Protein AF-A0A5M9N0Z3-F1 (afdb_monomer_lite)

Sequence (156 aa):
APLALTSLPDFANNKLRAELTLRTKELSKLGLNVGTGWFNIDMWELYSEYLGRVEMSEQKERDNLVLELPSHLRSTYLLWKEGHSPKTILPKRTFYRHRKDLLAFSIDISVPNPKDKMNDNVIPLRRVIEMRPCGIPEWAFGTDLLFEPRKLSSQK

Radius of gyration: 23.38 Å; chains: 1; bounding box: 51×48×68 Å

Foldseek 3Di:
DVVVPDCVVVVCVPDDDDDDDDDPVRCVVQVVNDVVSVVPDDPVVVSVVVVVPDDDLPPDDDPPVLVVDDPLLSVVVVCQVVQHQSCVVDDPVSLVVSQVVCVVVSDHSNDRDPPPPDDPPDDPPPDDPDPDPDDDDPVCPPDPNDDDDPPPPPDD

Organism: NCBI:txid296199

Structure (mmCIF, N/CA/C/O backbone):
data_AF-A0A5M9N0Z3-F1
#
_entry.id   AF-A0A5M9N0Z3-F1
#
loop_
_atom_site.group_PDB
_atom_site.id
_atom_site.type_symbol
_atom_site.label_atom_id
_atom_site.label_alt_id
_atom_site.label_comp_id
_atom_site.label_asym_id
_atom_site.label_entity_id
_atom_site.label_seq_id
_atom_site.pdbx_PDB_ins_code
_atom_site.Cartn_x
_atom_site.Cartn_y
_atom_site.Cartn_z
_atom_site.occupancy
_atom_site.B_iso_or_equiv
_atom_site.auth_seq_id
_atom_site.auth_comp_id
_atom_site.auth_asym_id
_atom_site.auth_atom_id
_atom_site.pdbx_PDB_model_num
ATOM 1 N N . ALA A 1 1 ? 24.417 9.107 1.742 1.00 50.06 1 ALA A N 1
ATOM 2 C CA . ALA A 1 1 ? 24.204 8.172 0.616 1.00 50.06 1 ALA A CA 1
ATOM 3 C C . ALA A 1 1 ? 24.101 8.991 -0.668 1.00 50.06 1 ALA A C 1
ATOM 5 O O . ALA A 1 1 ? 23.432 10.018 -0.618 1.00 50.06 1 ALA A O 1
ATOM 6 N N . PRO A 1 2 ? 24.747 8.592 -1.777 1.00 60.28 2 PRO A N 1
ATOM 7 C CA . PRO A 1 2 ? 24.861 9.404 -3.001 1.00 60.28 2 PRO A CA 1
ATOM 8 C C . PRO A 1 2 ? 23.509 9.831 -3.606 1.00 60.28 2 PRO A C 1
ATOM 10 O O . PRO A 1 2 ? 23.424 10.865 -4.252 1.00 60.28 2 PRO A O 1
ATOM 13 N N . LEU A 1 3 ? 22.432 9.096 -3.316 1.00 57.19 3 LEU A N 1
ATOM 14 C CA . LEU A 1 3 ? 21.073 9.378 -3.794 1.00 57.19 3 LEU A CA 1
ATOM 15 C C . LEU A 1 3 ? 20.392 10.575 -3.103 1.00 57.19 3 LEU A C 1
ATOM 17 O O . LEU A 1 3 ? 19.496 11.180 -3.682 1.00 57.19 3 LEU A O 1
ATOM 21 N N . ALA A 1 4 ? 20.810 10.944 -1.888 1.00 58.78 4 ALA A N 1
ATOM 22 C CA . ALA A 1 4 ? 20.190 12.035 -1.125 1.00 58.78 4 ALA A CA 1
ATOM 23 C C . ALA A 1 4 ? 20.560 13.440 -1.644 1.00 58.78 4 ALA A C 1
ATOM 25 O O . ALA A 1 4 ? 19.960 14.419 -1.222 1.00 58.78 4 ALA A O 1
ATOM 26 N N . LEU A 1 5 ? 21.546 13.532 -2.544 1.00 57.47 5 LEU A N 1
ATOM 27 C CA . LEU A 1 5 ? 22.007 14.773 -3.182 1.00 57.47 5 LEU A CA 1
ATOM 28 C C . LEU A 1 5 ? 21.347 15.021 -4.553 1.00 57.47 5 LEU A C 1
ATOM 30 O O . LEU A 1 5 ? 21.717 15.958 -5.253 1.00 57.47 5 LEU A O 1
ATOM 34 N N . THR A 1 6 ? 20.405 14.167 -4.960 1.00 70.50 6 THR A N 1
ATOM 35 C CA . THR A 1 6 ? 19.719 14.247 -6.260 1.00 70.50 6 THR A CA 1
ATOM 36 C C . THR A 1 6 ? 18.306 14.811 -6.098 1.00 70.50 6 THR A C 1
ATOM 38 O O . THR A 1 6 ? 17.757 14.787 -5.002 1.00 70.50 6 THR A O 1
ATOM 41 N N . SER A 1 7 ? 17.680 15.262 -7.188 1.00 76.44 7 SER A N 1
ATOM 42 C CA . SER A 1 7 ? 16.270 15.699 -7.230 1.00 76.44 7 SER A CA 1
ATOM 43 C C . SER A 1 7 ? 15.250 14.552 -7.074 1.00 76.44 7 SER A C 1
ATOM 45 O O . SER A 1 7 ? 14.038 14.781 -7.098 1.00 76.44 7 SER A O 1
ATOM 47 N N . LEU A 1 8 ? 15.715 13.306 -6.915 1.00 82.19 8 LEU A N 1
ATOM 48 C CA . LEU A 1 8 ? 14.883 12.104 -6.848 1.00 82.19 8 LEU A CA 1
ATOM 49 C C . LEU A 1 8 ? 13.966 12.040 -5.607 1.00 82.19 8 LEU A C 1
ATOM 51 O O . LEU A 1 8 ? 12.794 11.700 -5.785 1.00 82.19 8 LEU A O 1
ATOM 55 N N . PRO A 1 9 ? 14.419 12.350 -4.373 1.00 83.50 9 PRO A N 1
ATOM 56 C CA . PRO A 1 9 ? 13.554 12.305 -3.192 1.00 83.50 9 PRO A CA 1
ATOM 57 C C . PRO A 1 9 ? 12.408 13.320 -3.272 1.00 83.50 9 PRO A C 1
ATOM 59 O O . PRO A 1 9 ? 11.260 12.968 -3.000 1.00 83.50 9 PRO A O 1
ATOM 62 N N . ASP A 1 10 ? 12.698 14.539 -3.734 1.00 84.81 10 ASP A N 1
ATOM 63 C CA . ASP A 1 10 ? 11.690 15.586 -3.931 1.00 84.81 10 ASP A CA 1
ATOM 64 C C . ASP A 1 10 ? 10.666 15.174 -4.992 1.00 84.81 10 ASP A C 1
ATOM 66 O O . ASP A 1 10 ? 9.458 15.343 -4.811 1.00 84.81 10 ASP A O 1
ATOM 70 N N . PHE A 1 11 ? 11.132 14.551 -6.078 1.00 84.19 11 PHE A N 1
ATOM 71 C CA . PHE A 1 11 ? 10.257 14.004 -7.107 1.00 84.19 11 PHE A CA 1
ATOM 72 C C . PHE A 1 11 ? 9.388 12.847 -6.595 1.00 84.19 11 PHE A C 1
ATOM 74 O O . PHE A 1 11 ? 8.242 12.720 -7.025 1.00 84.19 11 PHE A O 1
ATOM 81 N N . ALA A 1 12 ? 9.897 11.995 -5.706 1.00 84.69 12 ALA A N 1
ATOM 82 C CA . ALA A 1 12 ? 9.170 10.833 -5.197 1.00 84.69 12 ALA A CA 1
ATOM 83 C C . ALA A 1 12 ? 8.121 11.185 -4.127 1.00 84.69 12 ALA A C 1
ATOM 85 O O . ALA A 1 12 ? 7.178 10.420 -3.935 1.00 84.69 12 ALA A O 1
ATOM 86 N N . ASN A 1 13 ? 8.247 12.336 -3.461 1.00 83.62 13 ASN A N 1
ATOM 87 C CA . ASN A 1 13 ? 7.448 12.696 -2.285 1.00 83.62 13 ASN A CA 1
ATOM 88 C C . ASN A 1 13 ? 5.922 12.690 -2.522 1.00 83.62 13 ASN A C 1
ATOM 90 O O . ASN A 1 13 ? 5.148 12.389 -1.621 1.00 83.62 13 ASN A O 1
ATOM 94 N N . ASN A 1 14 ? 5.470 12.996 -3.740 1.00 80.38 14 ASN A N 1
ATOM 95 C CA . ASN A 1 14 ? 4.047 13.027 -4.095 1.00 80.38 14 ASN A CA 1
ATOM 96 C C . ASN A 1 14 ? 3.584 11.825 -4.933 1.00 80.38 14 ASN A C 1
ATOM 98 O O . ASN A 1 14 ? 2.544 11.905 -5.589 1.00 80.38 14 ASN A O 1
ATOM 102 N N . LYS A 1 15 ? 4.362 10.737 -4.966 1.00 83.81 15 LYS A N 1
ATOM 103 C CA . LYS A 1 15 ? 4.095 9.566 -5.809 1.00 83.81 15 LYS A CA 1
ATOM 104 C C . LYS A 1 15 ? 3.917 8.316 -4.971 1.00 83.81 15 LYS A C 1
ATOM 106 O O . LYS A 1 15 ? 4.540 8.137 -3.931 1.00 83.81 15 LYS A O 1
ATOM 111 N N . LEU A 1 16 ? 3.079 7.423 -5.480 1.00 81.56 16 LEU A N 1
ATOM 112 C CA . LEU A 1 16 ? 2.902 6.090 -4.930 1.00 81.56 16 LEU A CA 1
ATOM 113 C C . LEU A 1 16 ? 3.704 5.096 -5.767 1.00 81.56 16 LEU A 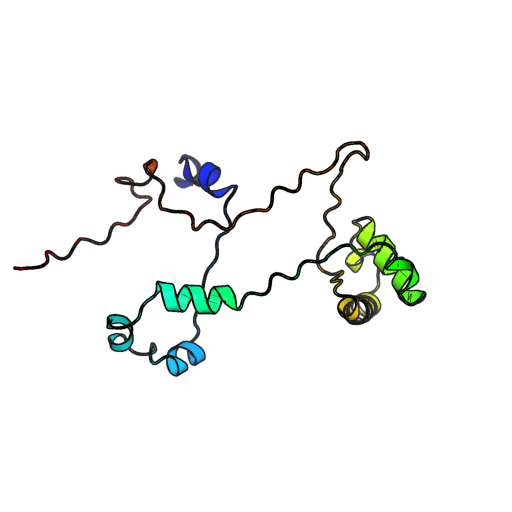C 1
ATOM 115 O O . LEU A 1 16 ? 3.654 5.123 -6.997 1.00 81.56 16 LEU A O 1
ATOM 119 N N . ARG A 1 17 ? 4.439 4.213 -5.089 1.00 84.81 17 ARG A N 1
ATOM 120 C CA . ARG A 1 17 ? 5.103 3.071 -5.719 1.00 84.81 17 ARG A CA 1
ATOM 121 C C . ARG A 1 17 ? 4.156 1.880 -5.669 1.00 84.81 17 ARG A C 1
ATOM 123 O O . ARG A 1 17 ? 3.762 1.458 -4.586 1.00 84.81 17 ARG A O 1
ATOM 130 N N . ALA A 1 18 ? 3.831 1.338 -6.833 1.00 83.81 18 ALA A N 1
ATOM 131 C CA . ALA A 1 18 ? 3.100 0.089 -6.965 1.00 83.81 18 ALA A CA 1
ATOM 132 C C . ALA A 1 18 ? 4.033 -0.967 -7.569 1.00 83.81 18 ALA A C 1
ATOM 134 O O . ALA A 1 18 ? 4.738 -0.699 -8.541 1.00 83.81 18 ALA A O 1
ATOM 135 N N . GLU A 1 19 ? 4.079 -2.146 -6.951 1.00 87.56 19 GLU A N 1
ATOM 136 C CA . GLU A 1 19 ? 4.946 -3.247 -7.370 1.00 87.56 19 GLU A CA 1
ATOM 137 C C . GLU A 1 19 ? 4.148 -4.536 -7.479 1.00 87.56 19 GLU A C 1
ATOM 139 O O . GLU A 1 19 ? 3.469 -4.942 -6.534 1.00 87.56 19 GLU A O 1
ATOM 144 N N . LEU A 1 20 ? 4.285 -5.215 -8.615 1.00 88.94 20 LEU A N 1
ATOM 145 C CA . LEU A 1 20 ? 3.746 -6.551 -8.804 1.00 88.94 20 LEU A CA 1
ATOM 146 C C . LEU A 1 20 ? 4.854 -7.579 -8.578 1.00 88.94 20 LEU A C 1
ATOM 148 O O . LEU A 1 20 ? 5.827 -7.635 -9.324 1.00 88.94 20 LEU A O 1
ATOM 152 N N . THR A 1 21 ? 4.692 -8.423 -7.560 1.00 90.31 21 THR A N 1
ATOM 153 C CA . THR A 1 21 ? 5.582 -9.568 -7.328 1.00 90.31 21 THR A CA 1
ATOM 154 C C . THR A 1 21 ? 4.840 -10.870 -7.597 1.00 90.31 21 THR A C 1
ATOM 156 O O . THR A 1 21 ? 4.049 -11.328 -6.770 1.00 90.31 21 THR A O 1
ATOM 159 N N . LEU A 1 22 ? 5.134 -11.504 -8.732 1.00 90.25 22 LEU A N 1
ATOM 160 C CA . LEU A 1 22 ? 4.611 -12.828 -9.068 1.00 90.25 22 LEU A CA 1
ATOM 161 C C . LEU A 1 22 ? 5.473 -13.918 -8.418 1.00 90.25 22 LEU A C 1
ATOM 163 O O . LEU A 1 22 ? 6.699 -13.915 -8.512 1.00 90.25 22 LEU A O 1
ATOM 167 N N . ARG A 1 23 ? 4.827 -14.861 -7.728 1.00 91.38 23 ARG A N 1
ATOM 168 C CA . ARG A 1 23 ? 5.485 -16.011 -7.083 1.00 91.38 23 ARG A CA 1
ATOM 169 C C . ARG A 1 23 ? 5.326 -17.271 -7.938 1.00 91.38 23 ARG A C 1
ATOM 171 O O . ARG A 1 23 ? 4.485 -17.319 -8.830 1.00 91.38 23 ARG A O 1
ATOM 178 N N . THR A 1 24 ? 6.089 -18.321 -7.629 1.00 91.88 24 THR A N 1
ATOM 179 C CA . THR A 1 24 ? 6.226 -19.552 -8.438 1.00 91.88 24 THR A CA 1
ATOM 180 C C . THR A 1 24 ? 4.909 -20.159 -8.929 1.00 91.88 24 THR A C 1
ATOM 182 O O . THR A 1 24 ? 4.817 -20.550 -10.090 1.00 91.88 24 THR A O 1
ATOM 185 N N . LYS A 1 25 ? 3.880 -20.236 -8.073 1.00 93.88 25 LYS A N 1
ATOM 186 C CA . LYS A 1 25 ? 2.575 -20.807 -8.454 1.00 93.88 25 LYS A CA 1
ATOM 187 C C . LYS A 1 25 ? 1.874 -19.975 -9.526 1.00 93.88 25 LYS A C 1
ATOM 189 O O . LYS A 1 25 ? 1.343 -20.539 -10.476 1.00 93.88 25 LYS A O 1
ATOM 194 N N . GLU A 1 26 ? 1.922 -18.653 -9.391 1.00 91.19 26 GLU A N 1
ATOM 195 C CA . GLU A 1 26 ? 1.299 -17.739 -10.347 1.00 91.19 26 GLU A CA 1
ATOM 196 C C . GLU A 1 26 ? 2.079 -17.714 -11.664 1.00 91.19 26 GLU A C 1
ATOM 198 O O . GLU A 1 26 ? 1.485 -17.812 -12.730 1.00 91.19 26 GLU A O 1
ATOM 203 N N . LEU A 1 27 ? 3.415 -17.720 -11.599 1.00 91.69 27 LEU A N 1
ATOM 204 C CA . LEU A 1 27 ? 4.266 -17.845 -12.788 1.00 91.69 27 LEU A CA 1
ATOM 205 C C . LEU A 1 27 ? 3.996 -19.144 -13.557 1.00 91.69 27 LEU A C 1
ATOM 207 O O . LEU A 1 27 ? 3.931 -19.129 -14.780 1.00 91.69 27 LEU A O 1
ATOM 211 N N . SER A 1 28 ? 3.800 -20.258 -12.845 1.00 92.25 28 SER A N 1
ATOM 212 C CA . SER A 1 28 ? 3.474 -21.549 -13.466 1.00 92.25 28 SER A CA 1
ATOM 213 C C . SER A 1 28 ? 2.085 -21.538 -14.107 1.00 92.25 28 SER A C 1
ATOM 215 O O . SER A 1 28 ? 1.912 -22.072 -15.196 1.00 92.25 28 SER A O 1
ATOM 217 N N . LYS A 1 29 ? 1.103 -20.895 -13.462 1.00 90.62 29 LYS A N 1
ATOM 218 C CA . LYS A 1 29 ? -0.256 -20.725 -13.996 1.00 90.62 29 LYS A CA 1
ATOM 219 C C . LYS A 1 29 ? -0.273 -19.891 -15.281 1.00 90.62 29 LYS A C 1
ATOM 221 O O . LYS A 1 29 ? -1.041 -20.195 -16.184 1.00 90.62 29 LYS A O 1
ATOM 226 N N . LEU A 1 30 ? 0.571 -18.863 -15.353 1.00 87.75 30 LEU A N 1
ATOM 227 C CA . LEU A 1 30 ? 0.693 -17.973 -16.510 1.00 87.75 30 LEU A CA 1
ATOM 228 C C . LEU A 1 30 ? 1.609 -18.528 -17.617 1.00 87.75 30 LEU A C 1
ATOM 230 O O . LEU A 1 30 ? 1.740 -17.900 -18.660 1.00 87.75 30 LEU A O 1
ATOM 234 N N . GLY A 1 31 ? 2.288 -19.661 -17.398 1.00 88.62 31 GLY A N 1
ATOM 235 C CA . GLY A 1 31 ? 3.300 -20.176 -18.333 1.00 88.62 31 GLY A CA 1
ATOM 236 C C . GLY A 1 31 ? 4.582 -19.328 -18.407 1.00 88.62 31 GLY A C 1
ATOM 237 O O . GLY A 1 31 ? 5.383 -19.485 -19.324 1.00 88.62 31 GLY A O 1
ATOM 238 N N . LEU A 1 32 ? 4.796 -18.439 -17.430 1.00 89.19 32 LEU A N 1
ATOM 239 C CA . LEU A 1 32 ? 5.956 -17.543 -17.308 1.00 89.19 32 LEU A CA 1
ATOM 240 C C . LEU A 1 32 ? 7.082 -18.136 -16.449 1.00 89.19 32 LEU A C 1
ATOM 242 O O . LEU A 1 32 ? 8.046 -17.458 -16.093 1.00 89.19 32 LEU A O 1
ATOM 246 N N . ASN A 1 33 ? 6.975 -19.413 -16.094 1.00 88.19 33 ASN A N 1
ATOM 247 C CA . ASN A 1 33 ? 8.015 -20.154 -15.391 1.00 88.19 33 ASN A CA 1
ATOM 248 C C . ASN A 1 33 ? 9.246 -20.450 -16.269 1.00 88.19 33 ASN A C 1
ATOM 250 O O . ASN A 1 33 ? 10.283 -20.840 -15.736 1.00 88.19 33 ASN A O 1
ATOM 254 N N . VAL A 1 34 ? 9.146 -20.264 -17.589 1.00 87.12 34 VAL A N 1
ATOM 255 C CA . VAL A 1 34 ? 10.238 -20.443 -18.555 1.00 87.12 34 VAL A CA 1
ATOM 256 C C . VAL A 1 34 ? 10.473 -19.133 -19.303 1.00 87.12 34 VAL A C 1
ATOM 258 O O . VAL A 1 34 ? 9.522 -18.443 -19.664 1.00 87.12 34 VAL A O 1
ATOM 261 N N . GLY A 1 35 ? 11.741 -18.804 -19.574 1.00 83.62 35 GLY A N 1
ATOM 262 C CA . GLY A 1 35 ? 12.136 -17.565 -20.258 1.00 83.62 35 GLY A CA 1
ATOM 263 C C . GLY A 1 35 ? 11.466 -17.354 -21.621 1.00 83.62 35 GLY A C 1
ATOM 264 O O . GLY A 1 35 ? 11.186 -16.223 -21.996 1.00 83.62 35 GLY A O 1
ATOM 265 N N . THR A 1 36 ? 11.130 -18.429 -22.338 1.00 85.75 36 THR A N 1
ATOM 266 C CA . THR A 1 36 ? 10.448 -18.358 -23.639 1.00 85.75 36 THR A CA 1
ATOM 267 C C . THR A 1 36 ? 9.053 -17.734 -23.565 1.00 85.75 36 THR A C 1
ATOM 269 O O . THR A 1 36 ? 8.642 -17.064 -24.508 1.00 85.75 36 THR A O 1
ATOM 272 N N . GLY A 1 37 ? 8.336 -17.905 -22.449 1.00 82.81 37 GLY A N 1
ATOM 273 C CA . GLY A 1 37 ? 7.002 -17.326 -22.252 1.00 82.81 37 GLY A CA 1
ATOM 274 C C . GLY A 1 37 ? 7.005 -15.796 -22.170 1.00 82.81 37 GLY A C 1
ATOM 275 O O . GLY A 1 37 ? 5.984 -15.166 -22.420 1.00 82.81 37 GLY A O 1
ATOM 276 N N . TRP A 1 38 ? 8.160 -15.189 -21.885 1.00 85.88 38 TRP A N 1
ATOM 277 C CA . TRP A 1 38 ? 8.298 -13.742 -21.718 1.00 85.88 38 TRP A CA 1
ATOM 278 C C . TRP A 1 38 ? 8.443 -12.973 -23.036 1.00 85.88 38 TRP A C 1
ATOM 280 O O . TRP A 1 38 ? 8.296 -11.756 -23.034 1.00 85.88 38 TRP A O 1
ATOM 290 N N . PHE A 1 39 ? 8.715 -13.644 -24.162 1.00 84.62 39 PHE A N 1
ATOM 291 C CA . PHE A 1 39 ? 8.880 -12.956 -25.451 1.00 84.62 39 PHE A CA 1
ATOM 292 C C . PHE A 1 39 ? 7.561 -12.473 -26.059 1.00 84.62 39 PHE A C 1
ATOM 294 O O . PHE A 1 39 ? 7.561 -11.496 -26.798 1.00 84.62 39 PHE A O 1
ATOM 301 N N . ASN A 1 40 ? 6.452 -13.152 -25.754 1.00 81.19 40 ASN A N 1
ATOM 302 C CA . ASN A 1 40 ? 5.153 -12.915 -26.391 1.00 81.19 40 ASN A CA 1
ATOM 303 C C . ASN A 1 40 ? 4.119 -12.293 -25.442 1.00 81.19 40 ASN A C 1
ATOM 305 O O . ASN A 1 40 ? 2.939 -12.259 -25.779 1.00 81.19 40 ASN A O 1
ATOM 309 N N . ILE A 1 41 ? 4.532 -11.857 -24.249 1.00 84.44 41 ILE A N 1
ATOM 310 C CA . ILE A 1 41 ? 3.621 -11.285 -23.257 1.00 84.44 41 ILE A CA 1
ATOM 311 C C . ILE A 1 41 ? 3.672 -9.760 -23.271 1.00 84.44 41 ILE A C 1
ATOM 313 O O . ILE A 1 41 ? 4.749 -9.162 -23.310 1.00 84.44 41 ILE A O 1
ATOM 317 N N . ASP A 1 42 ? 2.504 -9.136 -23.159 1.00 86.50 42 ASP A N 1
ATOM 318 C CA . ASP A 1 42 ? 2.414 -7.725 -22.814 1.00 86.50 42 ASP A CA 1
ATOM 319 C C . ASP A 1 42 ? 2.549 -7.558 -21.289 1.00 86.50 42 ASP A C 1
ATOM 321 O O . ASP A 1 42 ? 1.652 -7.874 -20.501 1.00 86.50 42 ASP A O 1
ATOM 325 N N . MET A 1 43 ? 3.718 -7.074 -20.861 1.00 84.31 43 MET A N 1
ATOM 326 C CA . MET A 1 43 ? 4.009 -6.798 -19.451 1.00 84.31 43 MET A CA 1
ATOM 327 C C . MET A 1 43 ? 3.092 -5.726 -18.859 1.00 84.31 43 MET A C 1
ATOM 329 O O . MET A 1 43 ? 2.796 -5.785 -17.664 1.00 84.31 43 MET A O 1
ATOM 333 N N . TRP A 1 44 ? 2.664 -4.747 -19.659 1.00 83.88 44 TRP A N 1
ATOM 334 C CA . TRP A 1 44 ? 1.796 -3.677 -19.185 1.00 83.88 44 TRP A CA 1
ATOM 335 C C . TRP A 1 44 ? 0.376 -4.183 -18.965 1.00 83.88 44 TRP A C 1
ATOM 337 O O . TRP A 1 44 ? -0.212 -3.892 -17.924 1.00 83.88 44 TRP A O 1
ATOM 347 N N . GLU A 1 45 ? -0.145 -4.987 -19.893 1.00 86.88 45 GLU A N 1
ATOM 348 C CA . GLU A 1 45 ? -1.460 -5.616 -19.753 1.00 86.88 45 GLU A CA 1
ATOM 349 C C . GLU A 1 45 ? -1.509 -6.490 -18.495 1.00 86.88 45 GLU A C 1
ATOM 351 O O . GLU A 1 45 ? -2.352 -6.261 -17.623 1.00 86.88 45 GLU A O 1
ATOM 356 N N . LEU A 1 46 ? -0.527 -7.387 -18.334 1.00 88.62 46 LEU A N 1
ATOM 357 C CA . LEU A 1 46 ? -0.390 -8.225 -17.143 1.00 88.62 46 LEU A CA 1
ATOM 358 C C . LEU A 1 46 ? -0.348 -7.372 -15.871 1.00 88.62 46 LEU A C 1
ATOM 360 O O . LEU A 1 46 ? -1.096 -7.606 -14.926 1.00 88.62 46 LEU A O 1
ATOM 364 N N . TYR A 1 47 ? 0.511 -6.354 -15.836 1.00 88.06 47 TYR A N 1
ATOM 365 C CA . TYR A 1 47 ? 0.625 -5.475 -14.678 1.00 88.06 47 TYR A CA 1
ATOM 366 C C . TYR A 1 47 ? -0.699 -4.767 -14.352 1.00 88.06 47 TYR A C 1
ATOM 368 O O . TYR A 1 47 ? -1.115 -4.747 -13.191 1.00 88.06 47 TYR A O 1
ATOM 376 N N . SER A 1 48 ? -1.377 -4.229 -15.369 1.00 85.56 48 SER A N 1
ATOM 377 C CA . SER A 1 48 ? -2.645 -3.513 -15.226 1.00 85.56 48 SER A CA 1
ATOM 378 C C . SER A 1 48 ? -3.765 -4.406 -14.694 1.00 85.56 48 SER A C 1
ATOM 380 O O . SER A 1 48 ? -4.535 -3.970 -13.839 1.00 85.56 48 SER A O 1
ATOM 382 N N . GLU A 1 49 ? -3.810 -5.672 -15.115 1.00 87.88 49 GLU A N 1
ATOM 383 C CA . GLU A 1 49 ? -4.803 -6.638 -14.657 1.00 87.88 49 GLU A CA 1
ATOM 384 C C . GLU A 1 49 ? -4.648 -6.915 -13.157 1.00 87.88 49 GLU A C 1
ATOM 386 O O . GLU A 1 49 ? -5.617 -6.840 -12.401 1.00 87.88 49 GLU A O 1
ATOM 391 N N . TYR A 1 50 ? -3.425 -7.196 -12.692 1.00 87.62 50 TYR A N 1
ATOM 392 C CA . TYR A 1 50 ? -3.188 -7.451 -11.268 1.00 87.62 50 TYR A CA 1
ATOM 393 C C . TYR A 1 50 ? -3.355 -6.194 -10.421 1.00 87.62 50 TYR A C 1
ATOM 395 O O . TYR A 1 50 ? -3.866 -6.288 -9.305 1.00 87.62 50 TYR A O 1
ATOM 403 N N . LEU A 1 51 ? -2.954 -5.030 -10.934 1.00 83.94 51 LEU A N 1
ATOM 404 C CA . LEU A 1 51 ? -3.156 -3.770 -10.230 1.00 83.94 51 LEU A CA 1
ATOM 405 C C . LEU A 1 51 ? -4.649 -3.427 -10.124 1.00 83.94 51 LEU A C 1
ATOM 407 O O . LEU A 1 51 ? -5.084 -2.949 -9.084 1.00 83.94 51 LEU A O 1
ATOM 411 N N . GLY A 1 52 ? -5.448 -3.741 -11.147 1.00 80.25 52 GLY A N 1
ATOM 412 C CA . GLY A 1 52 ? -6.903 -3.564 -11.134 1.00 80.25 52 GLY A CA 1
ATOM 413 C C . GLY A 1 52 ? -7.630 -4.448 -10.115 1.00 80.25 52 GLY A C 1
ATOM 414 O O . GLY A 1 52 ? -8.715 -4.095 -9.664 1.00 80.25 52 GLY A O 1
ATOM 415 N N . ARG A 1 53 ? -7.024 -5.566 -9.694 1.00 83.06 53 ARG A N 1
ATOM 416 C CA . ARG A 1 53 ? -7.542 -6.411 -8.601 1.00 83.06 53 ARG A CA 1
ATOM 417 C C . ARG A 1 53 ? -7.285 -5.819 -7.212 1.00 83.06 53 ARG A C 1
ATOM 419 O O . ARG A 1 53 ? -7.792 -6.355 -6.229 1.00 83.06 53 ARG A O 1
ATOM 426 N N . VAL A 1 54 ? -6.459 -4.775 -7.099 1.00 79.50 54 VAL A N 1
ATOM 427 C CA . VAL A 1 54 ? -6.176 -4.133 -5.813 1.00 79.50 54 VAL A CA 1
ATOM 428 C C . VAL A 1 54 ? -7.390 -3.309 -5.401 1.00 79.50 54 VAL A C 1
ATOM 430 O O . VAL A 1 54 ? -7.621 -2.211 -5.899 1.00 79.50 54 VAL A O 1
ATOM 433 N N . GLU A 1 55 ? -8.154 -3.829 -4.448 1.00 65.38 55 GLU A N 1
ATOM 434 C CA . GLU A 1 55 ? -9.188 -3.055 -3.772 1.00 65.38 55 GLU A CA 1
ATOM 435 C C . GLU A 1 55 ? -8.539 -2.158 -2.712 1.00 65.38 55 GLU A C 1
ATOM 437 O O . GLU A 1 55 ? -7.984 -2.629 -1.717 1.00 65.38 55 GLU A O 1
ATOM 442 N N . MET A 1 56 ? -8.611 -0.842 -2.914 1.00 63.38 56 MET A N 1
ATOM 443 C CA . MET A 1 56 ? -8.305 0.117 -1.858 1.00 63.38 56 MET A CA 1
ATOM 444 C C . MET A 1 56 ? -9.526 0.212 -0.946 1.00 63.38 56 MET A C 1
ATOM 446 O O . MET A 1 56 ? -10.568 0.727 -1.351 1.00 63.38 56 MET A O 1
ATOM 450 N N . SER A 1 57 ? -9.420 -0.291 0.285 1.00 56.56 57 SER A N 1
ATOM 451 C CA . SER A 1 57 ? -10.500 -0.153 1.260 1.00 56.56 57 SER A CA 1
ATOM 452 C C . SER A 1 57 ? -10.644 1.319 1.655 1.00 56.56 57 SER A C 1
ATOM 454 O O . SER A 1 57 ? -9.913 1.817 2.515 1.00 56.56 57 SER A O 1
ATOM 456 N N . GLU A 1 58 ? -11.582 2.028 1.035 1.00 58.97 58 GLU A N 1
ATOM 457 C CA . GLU A 1 58 ? -11.994 3.340 1.515 1.00 58.97 58 GLU A CA 1
ATOM 458 C C . GLU A 1 58 ? -12.790 3.157 2.808 1.00 58.97 58 GLU A C 1
ATOM 460 O O . GLU A 1 58 ? -13.936 2.701 2.800 1.00 58.97 58 GLU A O 1
ATOM 465 N N . GLN A 1 59 ? -12.199 3.542 3.937 1.00 60.31 59 GLN A N 1
ATOM 466 C CA . GLN A 1 59 ? -12.956 3.720 5.171 1.00 60.31 59 GLN A CA 1
ATOM 467 C C . GLN A 1 59 ? -13.763 5.013 5.045 1.00 60.31 59 GLN A C 1
ATOM 469 O O . GLN A 1 59 ? -13.329 6.084 5.465 1.00 60.31 59 GLN A O 1
ATOM 474 N N . LYS A 1 60 ? -14.926 4.937 4.389 1.00 59.09 60 LYS A N 1
ATOM 475 C CA . LYS A 1 60 ? -15.845 6.075 4.326 1.00 59.09 60 LYS A CA 1
ATOM 476 C C . LYS A 1 60 ? -16.429 6.304 5.708 1.00 59.09 60 LYS A C 1
ATOM 478 O O . LYS A 1 60 ? -17.136 5.450 6.244 1.00 59.09 60 LYS A O 1
ATOM 483 N N . GLU A 1 61 ? -16.154 7.476 6.263 1.00 61.06 61 GLU A N 1
ATOM 484 C CA . GLU A 1 61 ? -16.889 7.968 7.414 1.00 61.06 61 GLU A CA 1
ATOM 485 C C . GLU A 1 61 ? -18.368 8.078 7.022 1.00 61.06 61 GLU A C 1
ATOM 487 O O . GLU A 1 61 ? -18.717 8.750 6.051 1.00 61.06 61 GLU A O 1
ATOM 492 N N . ARG A 1 62 ? -19.227 7.332 7.722 1.00 65.69 62 ARG A N 1
ATOM 493 C CA . ARG A 1 62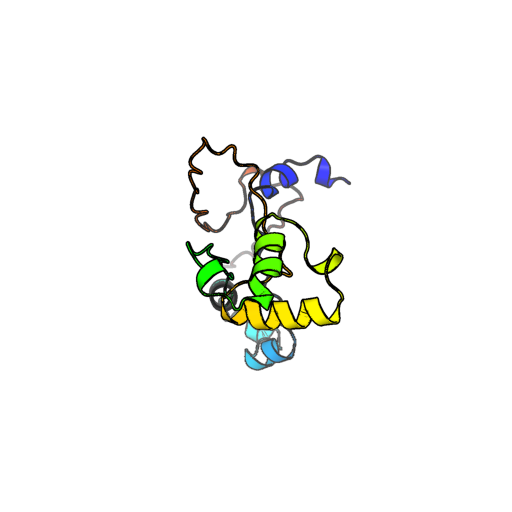 ? -20.679 7.405 7.555 1.00 65.69 62 ARG A CA 1
ATOM 494 C C . ARG A 1 62 ? -21.248 8.272 8.665 1.00 65.69 62 ARG A C 1
ATOM 496 O O . ARG A 1 62 ? -21.016 7.992 9.846 1.00 65.69 62 ARG A O 1
ATOM 503 N N . ASP A 1 63 ? -22.033 9.270 8.286 1.00 62.91 63 ASP A N 1
ATOM 504 C CA . ASP A 1 63 ? -22.820 10.040 9.240 1.00 62.91 63 ASP A CA 1
ATOM 505 C C . ASP A 1 63 ? -23.780 9.093 9.980 1.00 62.91 63 ASP A C 1
ATOM 507 O O . ASP A 1 63 ? -24.411 8.232 9.372 1.00 62.91 63 ASP A O 1
ATOM 511 N N . ASN A 1 64 ? -23.869 9.232 11.306 1.00 69.56 64 ASN A N 1
ATOM 512 C CA . ASN A 1 64 ? -24.735 8.451 12.210 1.00 69.56 64 ASN A CA 1
ATOM 513 C C . ASN A 1 64 ? -24.363 6.985 12.494 1.00 69.56 64 ASN A C 1
ATOM 515 O O . ASN A 1 64 ? -25.091 6.316 13.230 1.00 69.56 64 ASN A O 1
ATOM 519 N N . LEU A 1 65 ? -23.203 6.496 12.052 1.00 80.25 65 LEU A N 1
ATOM 520 C CA . LEU A 1 65 ? -22.788 5.106 12.302 1.00 80.25 65 LEU A CA 1
ATOM 521 C C . LEU A 1 65 ? -22.770 4.712 13.793 1.00 80.25 65 LEU A C 1
ATOM 523 O O . LEU A 1 65 ? -23.039 3.570 14.153 1.00 80.25 65 LEU A O 1
ATOM 527 N N . VAL A 1 66 ? -22.511 5.672 14.686 1.00 82.25 66 VAL A N 1
ATOM 528 C CA . VAL A 1 66 ? -22.544 5.467 16.147 1.00 82.25 66 VAL A CA 1
ATOM 529 C C . VAL A 1 66 ? -23.901 4.935 16.627 1.00 82.25 66 VAL A C 1
ATOM 531 O O . VAL A 1 66 ? -23.946 4.147 17.573 1.00 82.25 66 VAL A O 1
ATOM 534 N N . LEU A 1 67 ? -25.002 5.351 15.994 1.00 82.44 67 LEU A N 1
ATOM 535 C CA . LEU A 1 67 ? -26.355 4.939 16.373 1.00 82.44 67 LEU A CA 1
ATOM 536 C C . LEU A 1 67 ? -26.642 3.495 15.946 1.00 82.44 67 LEU A C 1
ATOM 538 O O . LEU A 1 67 ? -27.248 2.745 16.713 1.00 82.44 67 LEU A O 1
ATOM 542 N N . GLU A 1 68 ? -26.144 3.096 14.775 1.00 85.56 68 GLU A N 1
ATOM 543 C CA . GLU A 1 68 ? -26.300 1.750 14.208 1.00 85.56 68 GLU A CA 1
ATOM 544 C C . GLU A 1 68 ? -25.432 0.706 14.921 1.00 85.56 68 GLU A C 1
ATOM 546 O O . GLU A 1 68 ? -25.787 -0.472 14.993 1.00 85.56 68 GLU A O 1
ATOM 551 N N . LEU A 1 69 ? -24.296 1.131 15.483 1.00 88.31 69 LEU A N 1
ATOM 552 C CA . LEU A 1 69 ? -23.381 0.227 16.164 1.00 88.31 69 LEU A CA 1
ATOM 553 C C . LEU A 1 69 ? -23.986 -0.341 17.462 1.00 88.31 69 LEU A C 1
ATOM 555 O O . LEU A 1 69 ? -24.556 0.405 18.273 1.00 88.31 69 LEU A O 1
ATOM 559 N N . PRO A 1 70 ? -23.767 -1.641 17.741 1.00 90.38 70 PRO A N 1
ATOM 560 C CA . PRO A 1 70 ? -24.025 -2.233 19.046 1.00 90.38 70 PRO A CA 1
ATOM 561 C C . PRO A 1 70 ? -23.357 -1.439 20.174 1.00 90.38 70 PRO A C 1
ATOM 563 O O . PRO A 1 70 ? -22.204 -1.025 20.054 1.00 90.38 70 PRO A O 1
ATOM 566 N N . SER A 1 71 ? -24.052 -1.285 21.306 1.00 88.75 71 SER A N 1
ATOM 567 C CA . SER A 1 71 ? -23.606 -0.453 22.441 1.00 88.75 71 SER A CA 1
ATOM 568 C C . SER A 1 71 ? -22.155 -0.722 22.878 1.00 88.75 71 SER A C 1
ATOM 570 O O . SER A 1 71 ? -21.384 0.208 23.107 1.00 88.75 71 SER A O 1
ATOM 572 N N . HIS A 1 72 ? -21.740 -1.992 22.897 1.00 88.19 72 HIS A N 1
ATOM 573 C CA . HIS A 1 72 ? -20.395 -2.399 23.312 1.00 88.19 72 HIS A CA 1
ATOM 574 C C . HIS A 1 72 ? -19.272 -2.004 22.329 1.00 88.19 72 HIS A C 1
ATOM 576 O O . HIS A 1 72 ? -18.107 -1.981 22.726 1.00 88.19 72 HIS A O 1
ATOM 582 N N . LEU A 1 73 ? -19.596 -1.686 21.069 1.00 91.88 73 LEU A N 1
ATOM 583 C CA . LEU A 1 73 ? -18.635 -1.230 20.056 1.00 91.88 73 LEU A CA 1
ATOM 584 C C . LEU A 1 73 ? -18.554 0.295 19.967 1.00 91.88 73 LEU A C 1
ATOM 586 O O . LEU A 1 73 ? -17.519 0.813 19.550 1.00 91.88 73 LEU A O 1
ATOM 590 N N . ARG A 1 74 ? -19.602 1.017 20.392 1.00 91.06 74 ARG A N 1
ATOM 591 C CA . ARG A 1 74 ? -19.693 2.484 20.275 1.00 91.06 74 ARG A CA 1
ATOM 592 C C . ARG A 1 74 ? -18.504 3.197 20.906 1.00 91.06 74 ARG A C 1
ATOM 594 O O . ARG A 1 74 ? -17.933 4.085 20.286 1.00 91.06 74 ARG A O 1
ATOM 601 N N . SER A 1 75 ? -18.090 2.775 22.100 1.00 90.06 75 SER A N 1
ATOM 602 C CA . SER A 1 75 ? -16.937 3.357 22.798 1.00 90.06 75 SER A CA 1
ATOM 603 C C . SER A 1 75 ? -15.622 3.110 22.060 1.00 90.06 75 SER A C 1
ATOM 605 O O . SER A 1 75 ? -14.801 4.012 21.949 1.00 90.06 75 SER A O 1
ATOM 607 N N . THR A 1 76 ? -15.433 1.908 21.509 1.00 92.00 76 THR A N 1
ATOM 608 C CA . THR A 1 76 ? -14.228 1.558 20.739 1.00 92.00 76 THR A CA 1
ATOM 609 C C . THR A 1 76 ? -14.165 2.330 19.430 1.00 92.00 76 THR A C 1
ATOM 611 O O . THR A 1 76 ? -13.104 2.831 19.068 1.00 92.00 76 THR A O 1
ATOM 614 N N . TYR A 1 77 ? -15.302 2.450 18.746 1.00 90.06 77 TYR A N 1
ATOM 615 C CA . TYR A 1 77 ? -15.412 3.236 17.529 1.00 90.06 77 TYR A CA 1
ATOM 616 C C . TYR A 1 77 ? -15.174 4.722 17.794 1.00 90.06 77 TYR A C 1
ATOM 618 O O . TYR A 1 77 ? -14.385 5.322 17.081 1.00 90.06 77 TYR A O 1
ATOM 626 N N . LEU A 1 78 ? -15.781 5.305 18.833 1.00 89.00 78 LEU A N 1
ATOM 627 C CA . LEU A 1 78 ? -15.578 6.714 19.175 1.00 89.00 78 LEU A CA 1
ATOM 628 C C . LEU A 1 78 ? -14.111 6.991 19.522 1.00 89.00 78 LEU A C 1
ATOM 630 O O . LEU A 1 78 ? -13.527 7.938 19.019 1.00 89.00 78 LEU A O 1
ATOM 634 N N . LEU A 1 79 ? -13.486 6.117 20.310 1.00 89.12 79 LEU A N 1
ATOM 635 C CA . LEU A 1 79 ? -12.072 6.218 20.662 1.00 89.12 79 LEU A CA 1
ATOM 636 C C . LEU A 1 79 ? -11.163 6.197 19.419 1.00 89.12 79 LEU A C 1
ATOM 638 O O . LEU A 1 79 ? -10.244 7.005 19.298 1.00 89.12 79 LEU A O 1
ATOM 642 N N . TRP A 1 80 ? -11.449 5.288 18.488 1.00 89.12 80 TRP A N 1
ATOM 643 C CA . TRP A 1 80 ? -10.761 5.200 17.204 1.00 89.12 80 TRP A CA 1
ATOM 644 C C . TRP A 1 80 ? -11.030 6.419 16.307 1.00 89.12 80 TRP A C 1
ATOM 646 O O . TRP A 1 80 ? -10.097 6.961 15.717 1.00 89.12 80 TRP A O 1
ATOM 656 N N . LYS A 1 81 ? -12.283 6.887 16.251 1.00 85.75 81 LYS A N 1
ATOM 657 C CA . LYS A 1 81 ? -12.714 8.081 15.514 1.00 85.75 81 LYS A CA 1
ATOM 658 C C . LYS A 1 81 ? -11.971 9.319 16.012 1.00 85.75 81 LYS A C 1
ATOM 660 O O . LYS A 1 81 ? -11.471 10.098 15.209 1.00 85.75 81 LYS A O 1
ATOM 665 N N . GLU A 1 82 ? -11.792 9.423 17.326 1.00 84.19 82 GLU A N 1
ATOM 666 C CA . GLU A 1 82 ? -10.989 10.448 17.990 1.00 84.19 82 GLU A CA 1
ATOM 667 C C . GLU A 1 82 ? -9.467 10.294 17.753 1.00 84.19 82 GLU A C 1
ATOM 669 O O . GLU A 1 82 ? -8.670 11.035 18.330 1.00 84.19 82 GLU A O 1
ATOM 674 N N . GLY A 1 83 ? -9.024 9.366 16.901 1.00 83.44 83 GLY A N 1
ATOM 675 C CA . GLY A 1 83 ? -7.622 9.194 16.516 1.00 83.44 83 GLY A CA 1
ATOM 676 C C . GLY A 1 83 ? -6.754 8.502 17.570 1.00 83.44 83 GLY A C 1
ATOM 677 O O . GLY A 1 83 ? -5.540 8.391 17.395 1.00 83.44 83 GLY A O 1
ATOM 678 N N . HIS A 1 84 ? -7.335 8.014 18.668 1.00 87.44 84 HIS A N 1
ATOM 679 C CA . HIS A 1 84 ? -6.595 7.201 19.628 1.00 87.44 84 HIS A CA 1
ATOM 680 C C . HIS A 1 84 ? -6.443 5.773 19.107 1.00 87.44 84 HIS A C 1
ATOM 682 O O . HIS A 1 84 ? -7.339 5.230 18.468 1.00 87.44 84 HIS A O 1
ATOM 688 N N . SER A 1 85 ? -5.322 5.124 19.431 1.00 86.81 85 SER A N 1
ATOM 689 C CA . SER A 1 85 ? -5.095 3.726 19.061 1.00 86.81 85 SER A CA 1
ATOM 690 C C . SER A 1 85 ? -5.864 2.787 20.000 1.00 86.81 85 SER A C 1
ATOM 692 O O . SER A 1 85 ? -5.486 2.650 21.165 1.00 86.81 85 SER A O 1
ATOM 694 N N . PRO A 1 86 ? -6.894 2.048 19.539 1.00 88.62 86 PRO A N 1
ATOM 695 C CA . PRO A 1 86 ? -7.607 1.116 20.415 1.00 88.62 86 PRO A CA 1
ATOM 696 C C . PRO A 1 86 ? -6.724 -0.057 20.843 1.00 88.62 86 PRO A C 1
ATOM 698 O O . PRO A 1 86 ? -6.981 -0.693 21.860 1.00 88.62 86 PRO A O 1
ATOM 701 N N . LYS A 1 87 ? -5.661 -0.336 20.080 1.00 88.50 87 LYS A N 1
ATOM 702 C CA . LYS A 1 87 ? -4.700 -1.410 20.344 1.00 88.50 87 LYS A CA 1
ATOM 703 C C . LYS A 1 87 ? -3.875 -1.178 21.613 1.00 88.50 87 LYS A C 1
ATOM 705 O O . LYS A 1 87 ? -3.425 -2.154 22.204 1.00 88.50 87 LYS A O 1
ATOM 710 N N . THR A 1 88 ? -3.660 0.077 22.015 1.00 88.19 88 THR A N 1
ATOM 711 C CA . THR A 1 88 ? -2.920 0.409 23.245 1.00 88.19 88 THR A CA 1
ATOM 712 C C . THR A 1 88 ? -3.825 0.470 24.472 1.00 88.19 88 THR A C 1
ATOM 714 O O . THR A 1 88 ? -3.357 0.241 25.581 1.00 88.19 88 THR A O 1
ATOM 717 N N . ILE A 1 89 ? -5.114 0.755 24.276 1.00 88.88 89 ILE A N 1
ATOM 718 C CA . ILE A 1 89 ? -6.081 0.986 25.357 1.00 88.88 89 ILE A CA 1
ATOM 719 C C . ILE A 1 89 ? -6.840 -0.296 25.712 1.00 88.88 89 ILE A C 1
ATOM 721 O O . ILE A 1 89 ? -7.094 -0.573 26.883 1.00 88.88 89 ILE A O 1
ATOM 725 N N . LEU A 1 90 ? -7.209 -1.097 24.711 1.00 90.44 90 LEU A N 1
ATOM 726 C CA . LEU A 1 90 ? -7.981 -2.317 24.915 1.00 90.44 90 LEU A CA 1
ATOM 727 C C . LEU A 1 90 ? -7.075 -3.533 25.144 1.00 90.44 90 LEU A C 1
ATOM 729 O O . LEU A 1 90 ? -6.054 -3.688 24.470 1.00 90.44 90 LEU A O 1
ATOM 733 N N . PRO A 1 91 ? -7.495 -4.490 25.993 1.00 94.25 91 PRO A N 1
ATOM 734 C CA . PRO A 1 91 ? -6.860 -5.798 26.050 1.00 94.25 91 PRO A CA 1
ATOM 735 C C . PRO A 1 91 ? -6.861 -6.475 24.675 1.00 94.25 91 PRO A C 1
ATOM 737 O O . PRO A 1 91 ? -7.857 -6.433 23.947 1.00 94.25 91 PRO A O 1
ATOM 740 N N . LYS A 1 92 ? -5.776 -7.189 24.353 1.00 93.56 92 LYS A N 1
ATOM 741 C CA . LYS A 1 92 ? -5.561 -7.847 23.050 1.00 93.56 92 LYS A CA 1
ATOM 742 C C . LYS A 1 92 ? -6.780 -8.644 22.562 1.00 93.56 92 LYS A C 1
ATOM 744 O O . LYS A 1 92 ? -7.151 -8.551 21.397 1.00 93.56 92 LYS A O 1
ATOM 749 N N . ARG A 1 93 ? -7.431 -9.408 23.446 1.00 94.19 93 ARG A N 1
ATOM 750 C CA . ARG A 1 93 ? -8.609 -10.227 23.100 1.00 94.19 93 ARG A CA 1
ATOM 751 C C . ARG A 1 93 ? -9.817 -9.377 22.695 1.00 94.19 93 ARG A C 1
ATOM 753 O O . ARG A 1 93 ? -10.479 -9.687 21.709 1.00 94.19 93 ARG A O 1
ATOM 760 N N . THR A 1 94 ? -10.075 -8.304 23.439 1.00 94.00 94 THR A N 1
ATOM 761 C CA . THR A 1 94 ? -11.157 -7.350 23.171 1.00 94.00 94 THR A CA 1
ATOM 762 C C . THR A 1 94 ? -10.916 -6.617 21.860 1.00 94.00 94 THR A C 1
ATOM 764 O O . THR A 1 94 ? -11.834 -6.515 21.054 1.00 94.00 94 THR A O 1
ATOM 767 N N . PHE A 1 95 ? -9.670 -6.202 21.604 1.00 94.62 95 PHE A N 1
ATOM 768 C CA . PHE A 1 95 ? -9.283 -5.556 20.351 1.00 94.62 95 PHE A CA 1
ATOM 769 C C . PHE A 1 95 ? -9.632 -6.414 19.127 1.00 94.62 95 PHE A C 1
ATOM 771 O O . PHE A 1 95 ? -10.326 -5.943 18.231 1.00 94.62 95 PHE A O 1
ATOM 778 N N . TYR A 1 96 ? -9.211 -7.683 19.091 1.00 94.62 96 TYR A N 1
ATOM 779 C CA . TYR A 1 96 ? -9.480 -8.541 17.929 1.00 94.62 96 TYR A CA 1
ATOM 780 C C . TYR A 1 96 ? -10.964 -8.867 17.750 1.00 94.62 96 TYR A C 1
ATOM 782 O O . TYR A 1 96 ? -11.425 -8.947 16.612 1.00 94.62 96 TYR A O 1
ATOM 790 N N . ARG A 1 97 ? -11.719 -9.015 18.848 1.00 94.50 97 ARG A N 1
ATOM 791 C CA . ARG A 1 97 ? -13.175 -9.188 18.781 1.00 94.50 97 ARG A CA 1
ATOM 792 C C . ARG A 1 97 ? -13.840 -7.946 18.184 1.00 94.50 97 ARG A C 1
ATOM 794 O O . ARG A 1 97 ? -14.529 -8.057 17.182 1.00 94.50 97 ARG A O 1
ATOM 801 N N . HIS A 1 98 ? -13.552 -6.766 18.734 1.00 94.50 98 HIS A N 1
ATOM 802 C CA . HIS A 1 98 ? -14.156 -5.517 18.268 1.00 94.50 98 HIS A CA 1
ATOM 803 C C . HIS A 1 98 ? -13.746 -5.186 16.833 1.00 94.50 98 HIS A C 1
ATOM 805 O O . HIS A 1 98 ? -14.583 -4.732 16.065 1.00 94.50 98 HIS A O 1
ATOM 811 N N . ARG A 1 99 ? -12.496 -5.467 16.436 1.00 93.25 99 ARG A N 1
ATOM 812 C CA . ARG A 1 99 ? -12.056 -5.333 15.041 1.00 93.25 99 ARG A CA 1
ATOM 813 C C . ARG A 1 99 ? -12.892 -6.205 14.112 1.00 93.25 99 ARG A C 1
ATOM 815 O O . ARG A 1 99 ? -13.347 -5.715 13.091 1.00 93.25 99 ARG A O 1
ATOM 822 N N . LYS A 1 100 ? -13.101 -7.480 14.457 1.00 93.81 100 LYS A N 1
ATOM 823 C CA . LYS A 1 100 ? -13.920 -8.393 13.649 1.00 93.81 100 LYS A CA 1
ATOM 824 C C . LYS A 1 100 ? -15.344 -7.859 13.476 1.00 93.81 100 LYS A C 1
ATOM 826 O O . LYS A 1 100 ? -15.856 -7.879 12.363 1.00 93.81 100 LYS A O 1
ATOM 831 N N . ASP A 1 101 ? -15.950 -7.376 14.554 1.00 92.88 101 ASP A N 1
ATOM 832 C CA . ASP A 1 101 ? -17.334 -6.905 14.521 1.00 92.88 101 ASP A CA 1
ATOM 833 C C . ASP A 1 101 ? -17.460 -5.564 13.771 1.00 92.88 101 ASP A C 1
ATOM 835 O O . ASP A 1 101 ? -18.392 -5.372 12.998 1.00 92.88 101 ASP A O 1
ATOM 839 N N . LEU A 1 102 ? -16.488 -4.657 13.924 1.00 90.56 102 LEU A N 1
ATOM 840 C CA . LEU A 1 102 ? -16.437 -3.369 13.219 1.00 90.56 102 LEU A CA 1
ATOM 841 C C . LEU A 1 102 ? -16.103 -3.503 11.726 1.00 90.56 102 LEU A C 1
ATOM 843 O O . LEU A 1 102 ? -16.566 -2.691 10.925 1.00 90.56 102 LEU A O 1
ATOM 847 N N . LEU A 1 103 ? -15.386 -4.557 11.326 1.00 89.38 103 LEU A N 1
ATOM 848 C CA . LEU A 1 103 ? -15.139 -4.862 9.914 1.00 89.38 103 LEU A CA 1
ATOM 849 C C . LEU A 1 103 ? -16.440 -5.145 9.147 1.00 89.38 103 LEU A C 1
ATOM 851 O O . LEU A 1 103 ? -16.515 -4.817 7.966 1.00 89.38 103 LEU A O 1
ATOM 855 N N . ALA A 1 104 ? -17.485 -5.667 9.805 1.00 87.88 104 ALA A N 1
ATOM 856 C CA . ALA A 1 104 ? -18.810 -5.819 9.191 1.00 87.88 104 ALA A CA 1
ATOM 857 C C . ALA A 1 104 ? -19.427 -4.467 8.783 1.00 87.88 104 ALA A C 1
ATOM 859 O O . ALA A 1 104 ? -20.223 -4.397 7.851 1.00 87.88 104 ALA A O 1
ATOM 860 N N . PHE A 1 105 ? -19.005 -3.385 9.440 1.00 86.44 105 PHE A N 1
ATOM 861 C CA . PHE A 1 105 ? -19.378 -2.006 9.129 1.00 86.44 105 PHE A CA 1
ATOM 862 C C . PHE A 1 105 ? -18.330 -1.293 8.258 1.00 86.44 105 PHE A C 1
ATOM 864 O O . PHE A 1 105 ? -18.367 -0.073 8.132 1.00 86.44 105 PHE A O 1
ATOM 871 N N . SER A 1 106 ? -17.403 -2.038 7.639 1.00 84.25 106 SER A N 1
ATOM 872 C CA . SER A 1 106 ? -16.300 -1.504 6.820 1.00 84.25 106 SER A CA 1
ATOM 873 C C . SER A 1 106 ? -15.308 -0.611 7.582 1.00 84.25 106 SER A C 1
ATOM 875 O O . SER A 1 106 ? -14.637 0.225 6.980 1.00 84.25 106 SER A O 1
ATOM 877 N N . ILE A 1 107 ? -15.183 -0.789 8.903 1.00 86.19 107 ILE A N 1
ATOM 878 C CA . ILE A 1 107 ? -14.200 -0.076 9.727 1.00 86.19 107 ILE A CA 1
ATOM 879 C C . ILE A 1 107 ? -13.103 -1.033 10.168 1.00 86.19 107 ILE A C 1
ATOM 881 O O . ILE A 1 107 ? -13.362 -2.012 10.871 1.00 86.19 107 ILE A O 1
ATOM 885 N N . ASP A 1 108 ? -11.854 -0.700 9.847 1.00 88.62 108 ASP A N 1
ATOM 886 C CA . ASP A 1 108 ? -10.698 -1.393 10.404 1.00 88.62 108 ASP A CA 1
ATOM 887 C C . ASP A 1 108 ? -9.982 -0.529 11.447 1.00 88.62 108 ASP A C 1
ATOM 889 O O . ASP A 1 108 ? -9.134 0.298 11.118 1.00 88.62 108 ASP A O 1
ATOM 893 N N . ILE A 1 109 ? -10.261 -0.805 12.726 1.00 88.94 109 ILE A N 1
ATOM 894 C CA . ILE A 1 109 ? -9.637 -0.127 13.874 1.00 88.94 109 ILE A CA 1
ATOM 895 C C . ILE A 1 109 ? -8.131 -0.394 14.039 1.00 88.94 109 ILE A C 1
ATOM 897 O O . ILE A 1 109 ? -7.499 0.156 14.944 1.00 88.94 109 ILE A O 1
ATOM 901 N N . SER A 1 110 ? -7.552 -1.293 13.235 1.00 87.12 110 SER A N 1
ATOM 902 C CA . SER A 1 110 ? -6.101 -1.500 13.203 1.00 87.12 110 SER A CA 1
ATOM 903 C C . SER A 1 110 ? -5.375 -0.452 12.363 1.00 87.12 110 SER A C 1
ATOM 905 O O . SER A 1 110 ? -4.200 -0.189 12.624 1.00 87.12 110 SER A O 1
ATOM 907 N N . VAL A 1 111 ? -6.080 0.164 11.412 1.00 85.06 111 VAL A N 1
ATOM 908 C CA . VAL A 1 111 ? -5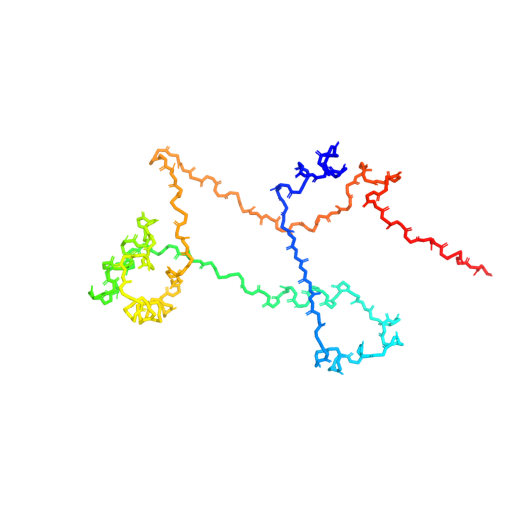.603 1.320 10.660 1.00 85.06 111 VAL A CA 1
ATOM 909 C C . VAL A 1 111 ? -5.895 2.556 11.512 1.00 85.06 111 VAL A C 1
ATOM 911 O O . VAL A 1 111 ? -7.045 2.751 11.902 1.00 85.06 111 VAL A O 1
ATOM 914 N N . PRO A 1 112 ? -4.896 3.372 11.882 1.00 79.62 112 PRO A N 1
ATOM 915 C CA . PRO A 1 112 ? -5.151 4.608 12.613 1.00 79.62 112 PRO A CA 1
ATOM 916 C C . PRO A 1 112 ? -6.068 5.514 11.794 1.00 79.62 112 PRO A C 1
ATOM 918 O O . PRO A 1 112 ? -5.808 5.707 10.610 1.00 79.62 112 PRO A O 1
ATOM 921 N N . ASN A 1 113 ? -7.105 6.084 12.413 1.00 77.81 113 ASN A N 1
ATOM 922 C CA . ASN A 1 113 ? -7.841 7.168 11.776 1.00 77.81 113 ASN A CA 1
ATOM 923 C C . ASN A 1 113 ? -6.923 8.400 11.776 1.00 77.81 113 ASN A C 1
ATOM 925 O O . ASN A 1 113 ? -6.591 8.879 12.871 1.00 77.81 113 ASN A O 1
ATOM 929 N N . PRO A 1 114 ? -6.448 8.894 10.616 1.00 64.44 114 PRO A N 1
ATOM 930 C CA . PRO A 1 114 ? -5.726 10.148 10.595 1.00 64.44 114 PRO A CA 1
ATOM 931 C C . PRO A 1 114 ? -6.717 11.219 11.038 1.00 64.44 114 PRO A C 1
ATOM 933 O O . PRO A 1 114 ? -7.613 11.603 10.294 1.00 64.44 114 PRO A O 1
ATOM 936 N N . LYS A 1 115 ? -6.578 11.693 12.279 1.00 62.97 115 LYS A N 1
ATOM 937 C CA . LYS A 1 115 ? -7.142 12.986 12.634 1.00 62.97 115 LYS A CA 1
ATOM 938 C C . LYS A 1 115 ? -6.437 13.993 11.751 1.00 62.97 115 LYS A C 1
ATOM 940 O O . LYS A 1 115 ? -5.329 14.440 12.052 1.00 62.97 115 LYS A O 1
ATOM 945 N N . ASP A 1 116 ? -7.103 14.347 10.670 1.00 54.56 116 ASP A N 1
ATOM 946 C CA . ASP A 1 116 ? -6.965 15.661 10.106 1.00 54.56 116 ASP A CA 1
ATOM 947 C C . ASP A 1 116 ? -7.170 16.618 11.284 1.00 54.56 116 ASP A C 1
ATOM 949 O O . ASP A 1 116 ? -8.265 16.745 11.831 1.00 54.56 116 ASP A O 1
ATOM 953 N N . LYS A 1 117 ? -6.086 17.252 11.749 1.00 49.03 117 LYS A N 1
ATOM 954 C CA . LYS A 1 117 ? -6.162 18.456 12.587 1.00 49.03 117 LYS A CA 1
ATOM 955 C C . LYS A 1 117 ? -6.726 19.578 11.715 1.00 49.03 117 LYS A C 1
ATOM 957 O O . LYS A 1 117 ? -6.072 20.588 11.475 1.00 49.03 117 LYS A O 1
ATOM 962 N N . MET A 1 118 ? -7.891 19.351 11.132 1.00 44.91 118 MET A N 1
ATOM 963 C CA . MET A 1 118 ? -8.597 20.341 10.370 1.00 44.91 118 MET A CA 1
ATOM 964 C C . MET A 1 118 ? -9.290 21.207 11.388 1.00 44.91 118 MET A C 1
ATOM 966 O O . MET A 1 118 ? -10.205 20.788 12.085 1.00 44.91 118 MET A O 1
ATOM 970 N N . ASN A 1 119 ? -8.767 22.418 11.512 1.00 45.53 119 ASN A N 1
ATOM 971 C CA . ASN A 1 119 ? -9.506 23.515 12.096 1.00 45.53 119 ASN A CA 1
ATOM 972 C C . ASN A 1 119 ? -10.906 23.504 11.456 1.00 45.53 119 ASN A C 1
ATOM 974 O O . ASN A 1 119 ? -10.994 23.559 10.228 1.00 45.53 119 ASN A O 1
ATOM 978 N N . ASP A 1 120 ? -11.960 23.439 12.275 1.00 52.03 120 ASP A N 1
ATOM 979 C CA . ASP A 1 120 ? -13.381 23.280 11.892 1.00 52.03 120 ASP A CA 1
ATOM 980 C C . ASP A 1 120 ? -13.895 24.284 10.839 1.00 52.03 120 ASP A C 1
ATOM 982 O O . ASP A 1 120 ? -15.005 24.158 10.332 1.00 52.03 120 ASP A O 1
ATOM 986 N N . ASN A 1 121 ? -13.096 25.291 10.486 1.00 56.97 121 ASN A N 1
ATOM 987 C CA . ASN A 1 121 ? -13.466 26.380 9.593 1.00 56.97 121 ASN A CA 1
ATOM 988 C C . ASN A 1 121 ? -12.888 26.267 8.169 1.00 56.97 121 ASN A C 1
ATOM 990 O O . ASN A 1 121 ? -12.997 27.209 7.386 1.00 56.97 121 ASN A O 1
ATOM 994 N N . VAL A 1 122 ? -12.231 25.156 7.824 1.00 54.50 122 VAL A N 1
ATOM 995 C CA . VAL A 1 122 ? -11.685 24.931 6.478 1.00 54.50 122 VAL A CA 1
ATOM 996 C C . VAL A 1 122 ? -12.370 23.721 5.866 1.00 54.50 122 VAL A C 1
ATOM 998 O O . VAL A 1 122 ? -12.158 22.594 6.299 1.00 54.50 122 VAL A O 1
ATOM 1001 N N . ILE A 1 123 ? -13.175 23.946 4.828 1.00 58.09 123 ILE A N 1
ATOM 1002 C CA . ILE A 1 123 ? -13.705 22.859 4.002 1.00 58.09 123 ILE A CA 1
ATOM 1003 C C . ILE A 1 123 ? -12.502 22.190 3.321 1.00 58.09 123 ILE A C 1
ATOM 1005 O O . ILE A 1 123 ? -11.784 22.871 2.580 1.00 58.09 123 ILE A O 1
ATOM 1009 N N . PRO A 1 124 ? -12.253 20.884 3.531 1.00 51.00 124 PRO A N 1
ATOM 1010 C CA . PRO A 1 124 ? -11.200 20.202 2.808 1.00 51.00 124 PRO A CA 1
ATOM 1011 C C . PRO A 1 124 ? -11.642 20.142 1.358 1.00 51.00 124 PRO A C 1
ATOM 1013 O O . PRO A 1 124 ? -12.546 19.383 1.002 1.00 51.00 124 PRO A O 1
ATOM 1016 N N . LEU A 1 125 ? -10.988 20.920 0.500 1.00 58.91 125 LEU A N 1
ATOM 1017 C CA . LEU A 1 125 ? -10.984 20.630 -0.922 1.00 58.91 125 LEU A CA 1
ATOM 1018 C C . LEU A 1 125 ? -10.248 19.299 -1.079 1.00 58.91 125 LEU A C 1
ATOM 1020 O O . LEU A 1 125 ? -9.027 19.261 -1.229 1.00 58.91 125 LEU A O 1
ATOM 1024 N N . ARG A 1 126 ? -10.987 18.188 -0.973 1.00 51.94 126 ARG A N 1
ATOM 1025 C CA . ARG A 1 126 ? -10.462 16.859 -1.274 1.00 51.94 126 ARG A CA 1
ATOM 1026 C C . ARG A 1 126 ? -10.119 16.865 -2.753 1.00 51.94 126 ARG A C 1
ATOM 1028 O O . ARG A 1 126 ? -10.987 16.705 -3.608 1.00 51.94 126 ARG A O 1
ATOM 1035 N N . ARG A 1 127 ? -8.848 17.102 -3.066 1.00 56.84 127 ARG A N 1
ATOM 1036 C CA . ARG A 1 127 ? -8.346 16.888 -4.413 1.00 56.84 127 ARG A CA 1
ATOM 1037 C C . ARG A 1 127 ? -8.392 15.386 -4.640 1.00 56.84 127 ARG A C 1
ATOM 1039 O O . ARG A 1 127 ? -7.646 14.650 -3.999 1.00 56.84 127 ARG A O 1
ATOM 1046 N N . VAL A 1 128 ? -9.288 14.941 -5.515 1.00 59.09 128 VAL A N 1
ATOM 1047 C CA . VAL A 1 128 ? -9.267 13.562 -5.999 1.00 59.09 128 VAL A CA 1
ATOM 1048 C C . VAL A 1 128 ? -7.876 13.344 -6.584 1.00 59.09 128 VAL A C 1
ATOM 1050 O O . VAL A 1 128 ? -7.463 14.056 -7.502 1.00 59.09 128 VAL A O 1
ATOM 1053 N N . ILE A 1 129 ? -7.110 12.434 -5.983 1.00 59.41 129 ILE A N 1
ATOM 1054 C CA . ILE A 1 129 ? -5.823 12.038 -6.540 1.00 59.41 129 ILE A CA 1
ATOM 1055 C C . ILE A 1 129 ? -6.157 11.250 -7.799 1.00 59.41 129 ILE A C 1
ATOM 1057 O O . ILE A 1 129 ? -6.552 10.088 -7.739 1.00 59.41 129 ILE A O 1
ATOM 1061 N N . GLU A 1 130 ? -6.048 11.904 -8.950 1.00 59.81 130 GLU A N 1
ATOM 1062 C CA . GLU A 1 130 ? -6.102 11.212 -10.228 1.00 59.81 130 GLU A CA 1
ATOM 1063 C C . GLU A 1 130 ? -4.844 10.352 -10.345 1.00 59.81 130 GLU A C 1
ATOM 1065 O O . GLU A 1 130 ? -3.727 10.874 -10.417 1.00 59.81 130 GLU A O 1
ATOM 1070 N N . MET A 1 131 ? -5.015 9.030 -10.352 1.00 61.78 131 MET A N 1
ATOM 1071 C CA . MET A 1 131 ? -3.921 8.098 -10.608 1.00 61.78 131 MET A CA 1
ATOM 1072 C C . MET A 1 131 ? -3.517 8.183 -12.079 1.00 61.78 131 MET A C 1
ATOM 1074 O O . MET A 1 131 ? -3.960 7.404 -12.917 1.00 61.78 131 MET A O 1
ATOM 1078 N N . ARG A 1 132 ? -2.677 9.167 -12.401 1.00 75.06 132 ARG A N 1
ATOM 1079 C CA . ARG A 1 132 ? -2.002 9.238 -13.695 1.00 75.06 132 ARG A CA 1
ATOM 1080 C C . ARG A 1 132 ? -0.707 8.434 -13.600 1.00 75.06 132 ARG A C 1
ATOM 1082 O O . ARG A 1 132 ? 0.057 8.664 -12.658 1.00 75.06 132 ARG A O 1
ATOM 1089 N N . PRO A 1 133 ? -0.439 7.507 -14.538 1.00 78.31 133 PRO A N 1
ATOM 1090 C CA . PRO A 1 133 ? 0.834 6.806 -14.560 1.00 78.31 133 PRO A CA 1
ATOM 1091 C C . PRO A 1 133 ? 1.955 7.843 -14.657 1.00 78.31 133 PRO A C 1
ATOM 1093 O O . PRO A 1 133 ? 1.951 8.711 -15.531 1.00 78.31 133 PRO A O 1
ATOM 1096 N N . CYS A 1 134 ? 2.888 7.792 -13.709 1.00 83.38 134 CYS A N 1
ATOM 1097 C CA . CYS A 1 134 ? 4.034 8.682 -13.728 1.00 83.38 134 CYS A CA 1
ATOM 1098 C C . CYS A 1 134 ? 5.000 8.215 -14.817 1.00 83.38 134 CYS A C 1
ATOM 1100 O O . CYS A 1 134 ? 5.539 7.113 -14.732 1.00 83.38 134 CYS A O 1
ATOM 1102 N N . GLY A 1 135 ? 5.232 9.063 -15.817 1.00 84.44 135 GLY A N 1
ATOM 1103 C CA . GLY A 1 135 ? 6.308 8.858 -16.780 1.00 84.44 135 GLY A CA 1
ATOM 1104 C C . GLY A 1 135 ? 7.690 9.053 -16.153 1.00 84.44 135 GLY A C 1
ATOM 1105 O O . GLY A 1 135 ? 7.829 9.542 -15.026 1.00 84.44 135 GLY A O 1
ATOM 1106 N N . ILE A 1 136 ? 8.718 8.687 -16.913 1.00 86.31 136 ILE A N 1
ATOM 1107 C CA . ILE A 1 136 ? 10.111 8.981 -16.571 1.00 86.31 136 ILE A CA 1
ATOM 1108 C C . ILE A 1 136 ? 10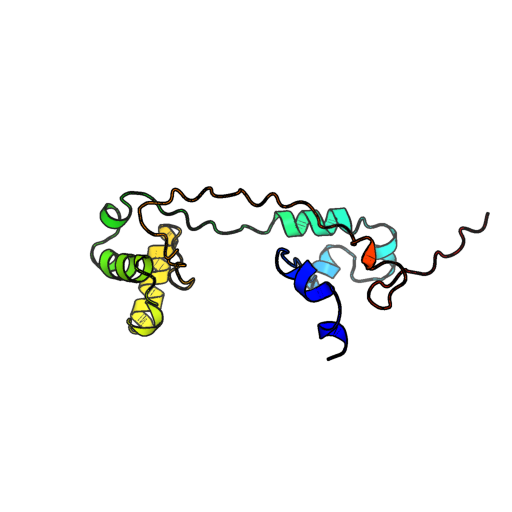.308 10.504 -16.663 1.00 86.31 136 ILE A C 1
ATOM 1110 O O . ILE A 1 136 ? 9.934 11.092 -17.679 1.00 86.31 136 ILE A O 1
ATOM 1114 N N . PRO A 1 137 ? 10.856 11.167 -15.632 1.00 87.44 137 PRO A N 1
ATOM 1115 C CA . PRO A 1 137 ? 11.080 12.604 -15.687 1.00 87.44 137 PRO A CA 1
ATOM 1116 C C . PRO A 1 137 ? 12.230 12.966 -16.635 1.00 87.44 137 PRO A C 1
ATOM 1118 O O . PRO A 1 137 ? 13.242 12.271 -16.687 1.00 87.44 137 PRO A O 1
ATOM 1121 N N . GLU A 1 138 ? 12.109 14.104 -17.324 1.00 86.38 138 GLU A N 1
ATOM 1122 C CA . GLU A 1 138 ? 13.098 14.570 -18.312 1.00 86.38 138 GLU A CA 1
ATOM 1123 C C . GLU A 1 138 ? 14.513 14.721 -17.733 1.00 86.38 138 GLU A C 1
ATOM 1125 O O . GLU A 1 138 ? 15.499 14.409 -18.393 1.00 86.38 138 GLU A O 1
ATOM 1130 N N . TRP A 1 139 ? 14.623 15.138 -16.471 1.00 84.94 139 TRP A N 1
ATOM 1131 C CA . TRP A 1 139 ? 15.915 15.324 -15.809 1.00 84.94 139 TRP A CA 1
ATOM 1132 C C . TRP A 1 139 ? 16.662 14.010 -15.529 1.00 84.94 139 TRP A C 1
ATOM 1134 O O . TRP A 1 139 ? 17.851 14.056 -15.227 1.00 84.94 139 TRP A O 1
ATOM 1144 N N . ALA A 1 140 ? 15.996 12.850 -15.587 1.00 85.12 140 ALA A N 1
ATOM 1145 C CA . ALA A 1 140 ? 16.635 11.562 -15.311 1.00 85.12 140 ALA A CA 1
ATOM 1146 C C . ALA A 1 140 ? 17.401 11.004 -16.522 1.00 85.12 140 ALA A C 1
ATOM 1148 O O . ALA A 1 140 ? 18.294 10.172 -16.346 1.00 85.12 140 ALA A O 1
ATOM 1149 N N . PHE A 1 141 ? 17.086 11.461 -17.737 1.00 85.44 141 PHE A N 1
ATOM 1150 C CA . PHE A 1 141 ? 17.762 11.018 -18.954 1.00 85.44 141 PHE A CA 1
ATOM 1151 C C . PHE A 1 141 ? 19.242 11.424 -18.947 1.00 85.44 141 PHE A C 1
ATOM 1153 O O . PHE A 1 141 ? 19.592 12.548 -18.595 1.00 85.44 141 PHE A O 1
ATOM 1160 N N . GLY A 1 142 ? 20.124 10.495 -19.327 1.00 81.25 142 GLY A N 1
ATOM 1161 C CA . GLY A 1 142 ? 21.575 10.718 -19.351 1.00 81.25 142 GLY A CA 1
ATOM 1162 C C . GLY A 1 142 ? 22.262 10.711 -17.978 1.00 81.25 142 GLY A C 1
ATOM 1163 O O . GLY A 1 142 ? 23.467 10.937 -17.908 1.00 81.25 142 GLY A O 1
ATOM 1164 N N . THR A 1 143 ? 21.524 10.439 -16.899 1.00 84.25 143 THR A N 1
ATOM 1165 C CA . THR A 1 143 ? 22.085 10.252 -15.553 1.00 84.25 143 THR A CA 1
ATOM 1166 C C . THR A 1 143 ? 22.197 8.768 -15.207 1.00 84.25 143 THR A C 1
ATOM 1168 O O . THR A 1 143 ? 21.462 7.945 -15.749 1.00 84.25 143 THR A O 1
ATOM 1171 N N . ASP A 1 144 ? 23.029 8.426 -14.218 1.00 83.12 144 ASP A N 1
A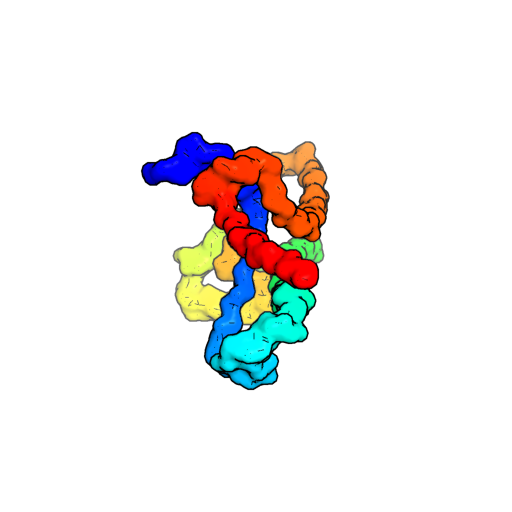TOM 1172 C CA . ASP A 1 144 ? 23.127 7.056 -13.680 1.00 83.12 144 ASP A CA 1
ATOM 1173 C C . ASP A 1 144 ? 21.831 6.568 -12.992 1.00 83.12 144 ASP A C 1
ATOM 1175 O O . ASP A 1 144 ? 21.742 5.419 -12.559 1.00 83.12 144 ASP A O 1
ATOM 1179 N N . LEU A 1 145 ? 20.820 7.437 -12.856 1.00 82.12 145 LEU A N 1
ATOM 1180 C CA . LEU A 1 145 ? 19.536 7.116 -12.228 1.00 82.12 145 LEU A CA 1
ATOM 1181 C C . LEU A 1 145 ? 18.581 6.381 -13.174 1.00 82.12 145 LEU A C 1
ATOM 1183 O O . LEU A 1 145 ? 17.666 5.706 -12.700 1.00 82.12 145 LEU A O 1
ATOM 1187 N N . LEU A 1 146 ? 18.776 6.508 -14.489 1.00 83.00 146 LEU A N 1
ATOM 1188 C CA . LEU A 1 146 ? 17.956 5.848 -15.496 1.00 83.00 146 LEU A CA 1
ATOM 1189 C C . LEU A 1 146 ? 18.793 4.827 -16.261 1.00 83.00 146 LEU A C 1
ATOM 1191 O O . LEU A 1 146 ? 19.723 5.171 -16.984 1.00 83.00 146 LEU A O 1
ATOM 1195 N N . PHE A 1 147 ? 18.416 3.556 -16.146 1.00 84.75 147 PHE A N 1
ATOM 1196 C CA . PHE A 1 147 ? 18.968 2.523 -17.009 1.00 84.75 147 PHE A CA 1
ATOM 1197 C C . PHE A 1 147 ? 18.207 2.490 -18.333 1.00 84.75 147 PHE A C 1
ATOM 1199 O O . PHE A 1 147 ? 17.049 2.074 -18.385 1.00 84.75 147 PHE A O 1
ATOM 1206 N N . GLU A 1 148 ? 18.876 2.885 -19.412 1.00 79.75 148 GLU A N 1
ATOM 1207 C CA . GLU A 1 148 ? 18.366 2.691 -20.763 1.00 79.75 148 GLU A CA 1
ATOM 1208 C C . GLU A 1 148 ? 18.917 1.382 -21.337 1.00 79.75 148 GLU A C 1
ATOM 1210 O O . GLU A 1 148 ? 20.137 1.238 -21.493 1.00 79.75 148 GLU A O 1
ATOM 1215 N N . PRO A 1 149 ? 18.057 0.400 -21.667 1.00 78.44 149 PRO A N 1
ATOM 1216 C CA . PRO A 1 149 ? 18.526 -0.799 -22.335 1.00 78.44 149 PRO A CA 1
ATOM 1217 C C . PRO A 1 149 ? 19.151 -0.395 -23.669 1.00 78.44 149 PRO A C 1
ATOM 1219 O O . PRO A 1 149 ? 18.577 0.383 -24.437 1.00 78.44 149 PRO A O 1
ATOM 1222 N N . ARG A 1 150 ? 20.339 -0.936 -23.962 1.00 75.56 150 ARG A N 1
ATOM 1223 C CA . ARG A 1 150 ? 20.980 -0.723 -25.262 1.00 75.56 150 ARG A CA 1
ATOM 1224 C C . ARG A 1 150 ? 19.991 -1.180 -26.325 1.00 75.56 150 ARG A C 1
ATOM 1226 O O . ARG A 1 150 ? 19.623 -2.354 -26.341 1.00 75.56 150 ARG A O 1
ATOM 1233 N N . LYS A 1 151 ? 19.562 -0.264 -27.196 1.00 63.25 151 LYS A N 1
ATOM 1234 C CA . LYS A 1 151 ? 18.795 -0.623 -28.388 1.00 63.25 151 LYS A CA 1
ATOM 1235 C C . LYS A 1 151 ? 19.648 -1.633 -29.149 1.00 63.25 151 LYS A C 1
ATOM 1237 O O . LYS A 1 151 ? 20.673 -1.259 -29.716 1.00 63.25 151 LYS A O 1
ATOM 1242 N N . LEU A 1 152 ? 19.269 -2.911 -29.108 1.00 53.22 152 LEU A N 1
ATOM 1243 C CA . LEU A 1 152 ? 19.768 -3.875 -30.077 1.00 53.22 152 LEU A CA 1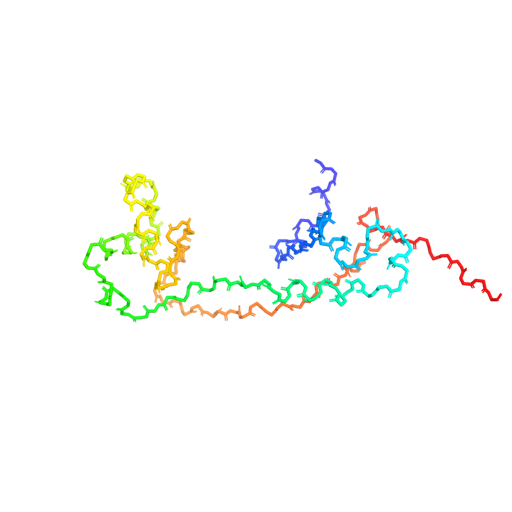
ATOM 1244 C C . LEU A 1 152 ? 19.399 -3.264 -31.420 1.00 53.22 152 LEU A C 1
ATOM 1246 O O . LEU A 1 152 ? 18.226 -2.970 -31.659 1.00 53.22 152 LEU A O 1
ATOM 1250 N N . SER A 1 153 ? 20.408 -2.932 -32.222 1.00 44.56 153 SER A N 1
ATOM 1251 C CA . SER A 1 153 ? 20.168 -2.409 -33.553 1.00 44.56 153 SER A CA 1
ATOM 1252 C C . SER A 1 153 ? 19.225 -3.393 -34.232 1.00 44.56 153 SER A C 1
ATOM 1254 O O . SER A 1 153 ? 19.536 -4.578 -34.347 1.00 44.56 153 SER A O 1
ATOM 1256 N N . SER A 1 154 ? 18.039 -2.920 -34.618 1.00 48.88 154 SER A N 1
ATOM 1257 C CA . SER A 1 154 ? 17.208 -3.665 -35.551 1.00 48.88 154 SER A CA 1
ATOM 1258 C C . SER A 1 154 ? 18.044 -3.730 -36.820 1.00 48.88 154 SER A C 1
ATOM 1260 O O . SER A 1 154 ? 18.137 -2.743 -37.553 1.00 48.88 154 SER A O 1
ATOM 1262 N N . GLN A 1 155 ? 18.781 -4.826 -36.997 1.00 43.09 155 GLN A N 1
ATOM 1263 C CA . GLN A 1 155 ? 19.472 -5.075 -38.245 1.00 43.09 155 GLN A CA 1
ATOM 1264 C C . GLN A 1 155 ? 18.389 -5.134 -39.320 1.00 43.09 155 GLN A C 1
ATOM 1266 O O . GLN A 1 155 ? 17.376 -5.816 -39.156 1.00 43.09 155 GLN A O 1
ATOM 1271 N N . LYS A 1 156 ? 18.573 -4.275 -40.322 1.00 35.75 156 LYS A N 1
ATOM 1272 C CA . LYS A 1 156 ? 17.809 -4.269 -41.565 1.00 35.75 156 LYS A CA 1
ATOM 1273 C C . LYS A 1 156 ? 17.956 -5.600 -42.285 1.00 35.75 156 LYS A C 1
ATOM 1275 O O . LYS A 1 156 ? 19.062 -6.176 -42.193 1.00 35.75 156 LYS A O 1
#

Secondary structure (DSSP, 8-state):
-GGGGSSHHHHHTT---------HHHHHHTTTTSGGGGSS--HHHHHHHHHHT------PPPTTHHHHS-HHHHHHHHHHHTT--HHHHS-HHHHHHHHHHHHTTT--TTS--------TT----------PPPPPPGGGTTSTTS-PPP------

pLDDT: mean 78.93, std 14.1, range [35.75, 94.62]

InterPro domains:
  IPR006516 Replication-associated protein G2P [TIGR01629] (3-148)
  IPR022686 Replication-associated protein G2P, N-terminal [PF05144] (3-39)
  IPR022688 Replication-associated protein G2P, C-terminal [PF05155] (66-140)